Protein AF-A0A3M7HNW5-F1 (afdb_monomer_lite)

Structure (mmCIF, N/CA/C/O backbone):
data_AF-A0A3M7HNW5-F1
#
_entry.id   AF-A0A3M7HNW5-F1
#
loop_
_atom_site.group_PDB
_atom_site.id
_atom_site.type_symbol
_atom_site.label_atom_id
_atom_site.label_alt_id
_atom_site.label_comp_id
_atom_site.label_asym_id
_atom_site.label_entity_id
_atom_site.label_seq_id
_atom_site.pdbx_PDB_ins_code
_atom_site.Cartn_x
_atom_site.Cartn_y
_atom_site.Cartn_z
_atom_site.occupancy
_atom_site.B_iso_or_equiv
_atom_site.auth_seq_id
_atom_site.auth_comp_id
_atom_site.auth_asym_id
_atom_site.auth_atom_id
_atom_site.pdbx_PDB_model_num
ATOM 1 N N . MET A 1 1 ? 41.779 -4.651 -13.414 1.00 48.25 1 MET A N 1
ATOM 2 C CA . MET A 1 1 ? 40.834 -3.561 -13.748 1.00 48.25 1 MET A CA 1
ATOM 3 C C . MET A 1 1 ? 39.671 -4.174 -14.508 1.00 48.25 1 MET A C 1
ATOM 5 O O . MET A 1 1 ? 39.927 -4.806 -15.522 1.00 48.25 1 MET A O 1
ATOM 9 N N . ALA A 1 2 ? 38.437 -4.061 -14.010 1.00 62.66 2 ALA A N 1
ATOM 10 C CA . ALA A 1 2 ? 37.260 -4.497 -14.764 1.00 62.66 2 ALA A CA 1
ATOM 11 C C . ALA A 1 2 ? 37.078 -3.612 -16.020 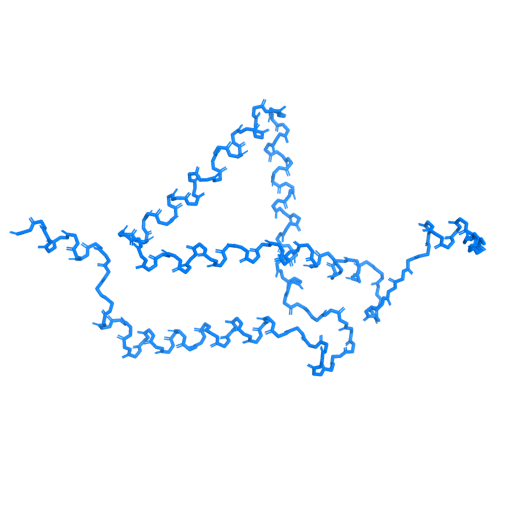1.00 62.66 2 ALA A C 1
ATOM 13 O O . ALA A 1 2 ? 37.389 -2.416 -15.951 1.00 62.66 2 ALA A O 1
ATOM 14 N N . PRO A 1 3 ? 36.630 -4.166 -17.163 1.00 76.81 3 PRO A N 1
ATOM 15 C CA . PRO A 1 3 ? 36.420 -3.399 -18.389 1.00 76.81 3 PRO A CA 1
ATOM 16 C C . PRO A 1 3 ? 35.372 -2.301 -18.165 1.00 76.81 3 PRO A C 1
ATOM 18 O O . PRO A 1 3 ? 34.343 -2.530 -17.531 1.00 76.81 3 PRO A O 1
ATOM 21 N N . ARG A 1 4 ? 35.643 -1.090 -18.667 1.00 77.19 4 ARG A N 1
ATOM 22 C CA . ARG A 1 4 ? 34.709 0.040 -18.568 1.00 77.19 4 ARG A CA 1
ATOM 23 C C . ARG A 1 4 ? 33.550 -0.210 -19.524 1.00 77.19 4 ARG A C 1
ATOM 25 O O . ARG A 1 4 ? 33.776 -0.350 -20.724 1.00 77.19 4 ARG A O 1
ATOM 32 N N . ALA A 1 5 ? 32.333 -0.273 -18.996 1.00 78.31 5 ALA A N 1
ATOM 33 C CA . ALA A 1 5 ? 31.151 -0.339 -19.837 1.00 78.31 5 ALA A CA 1
ATOM 34 C C . ALA A 1 5 ? 31.044 0.949 -20.682 1.00 78.31 5 ALA A C 1
ATOM 36 O O . ALA A 1 5 ? 31.330 2.036 -20.167 1.00 78.31 5 ALA A O 1
ATOM 37 N N . PRO A 1 6 ? 30.650 0.847 -21.961 1.00 86.94 6 PRO A N 1
ATOM 38 C CA . PRO A 1 6 ? 30.301 2.009 -22.769 1.00 86.94 6 PRO A CA 1
ATOM 39 C C . PRO A 1 6 ? 29.205 2.859 -22.095 1.00 86.94 6 PRO A C 1
ATOM 41 O O . PRO A 1 6 ? 28.326 2.337 -21.405 1.00 86.94 6 PRO A O 1
ATOM 44 N N . VAL A 1 7 ? 29.257 4.183 -22.269 1.00 82.81 7 VAL A N 1
ATOM 45 C CA . VAL A 1 7 ? 28.320 5.120 -21.616 1.00 82.81 7 VAL A CA 1
ATOM 46 C C . VAL A 1 7 ? 26.876 4.884 -22.068 1.00 82.81 7 VAL A C 1
ATOM 48 O O . VAL A 1 7 ? 25.952 5.040 -21.272 1.00 82.81 7 VAL A O 1
ATOM 51 N N . ASP A 1 8 ? 26.673 4.456 -23.314 1.00 81.25 8 ASP A N 1
ATOM 52 C CA . ASP A 1 8 ? 25.350 4.161 -23.865 1.00 81.25 8 ASP A CA 1
ATOM 53 C C . ASP A 1 8 ? 24.672 2.984 -23.149 1.00 81.25 8 ASP A C 1
ATOM 55 O O . ASP A 1 8 ? 23.499 3.076 -22.782 1.00 81.25 8 ASP A O 1
ATOM 59 N N . VAL A 1 9 ? 25.421 1.918 -22.853 1.00 81.56 9 VAL A N 1
ATOM 60 C CA . VAL A 1 9 ? 24.892 0.765 -22.116 1.00 81.56 9 VAL A CA 1
ATOM 61 C C . VAL A 1 9 ? 24.704 1.058 -20.635 1.00 81.56 9 VAL A C 1
ATOM 63 O O . VAL A 1 9 ? 23.806 0.495 -20.022 1.00 81.56 9 VAL A O 1
ATOM 66 N N . ALA A 1 10 ? 25.524 1.933 -20.055 1.00 80.31 10 ALA A N 1
ATOM 67 C CA . ALA A 1 10 ? 25.410 2.284 -18.645 1.00 80.31 10 ALA A CA 1
ATOM 68 C C . ALA A 1 10 ? 24.237 3.237 -18.358 1.00 80.31 10 ALA A C 1
ATOM 70 O O . ALA A 1 10 ? 23.601 3.111 -17.315 1.00 80.31 10 ALA A O 1
ATOM 71 N N . LEU A 1 11 ? 23.960 4.192 -19.256 1.00 80.44 11 LEU A N 1
ATOM 72 C CA . LEU A 1 11 ? 22.976 5.253 -19.006 1.00 80.44 11 LEU A CA 1
ATOM 73 C C . LEU A 1 11 ? 21.635 5.049 -19.717 1.00 80.44 11 LEU A C 1
ATOM 75 O O . LEU A 1 11 ? 20.611 5.470 -19.184 1.00 80.44 11 LEU A O 1
ATOM 79 N N . PHE A 1 12 ? 21.616 4.430 -20.901 1.00 83.88 12 PHE A N 1
ATOM 80 C CA . PHE A 1 12 ? 20.423 4.417 -21.761 1.00 83.88 12 PHE A CA 1
ATOM 81 C C . PHE A 1 12 ? 19.878 3.017 -22.068 1.00 83.88 12 PHE A C 1
ATOM 83 O O . PHE A 1 12 ? 18.792 2.889 -22.638 1.00 83.88 12 PHE A O 1
ATOM 90 N N . ARG A 1 13 ? 20.582 1.949 -21.678 1.00 80.44 13 ARG A N 1
ATOM 91 C CA . ARG A 1 13 ? 20.096 0.575 -21.856 1.00 80.44 13 ARG A CA 1
ATOM 92 C C . ARG A 1 13 ? 19.169 0.191 -20.707 1.00 80.44 13 ARG A C 1
ATOM 94 O O . ARG A 1 13 ? 19.611 -0.224 -19.642 1.00 80.44 13 ARG A O 1
ATOM 101 N N . TYR A 1 14 ? 17.869 0.261 -20.959 1.00 78.31 14 TYR A N 1
ATOM 102 C CA . TYR A 1 14 ? 16.869 -0.293 -20.052 1.00 78.31 14 TYR A CA 1
ATOM 103 C C . TYR A 1 14 ? 16.820 -1.817 -20.171 1.00 78.31 14 TYR A C 1
ATOM 105 O O . TYR A 1 14 ? 16.713 -2.361 -21.272 1.00 78.31 14 TYR A O 1
ATOM 113 N N . THR A 1 15 ? 16.878 -2.510 -19.036 1.00 79.75 15 THR A N 1
ATOM 114 C CA . THR A 1 15 ? 16.742 -3.966 -18.969 1.00 79.75 15 THR A CA 1
ATOM 115 C C . THR A 1 15 ? 15.364 -4.324 -18.423 1.00 79.75 15 THR A C 1
ATOM 117 O O . THR A 1 15 ? 14.987 -3.940 -17.320 1.00 79.75 15 THR A O 1
ATOM 120 N N . ASN A 1 16 ? 14.583 -5.062 -19.210 1.00 82.19 16 ASN A N 1
ATOM 121 C CA . ASN A 1 16 ? 13.306 -5.605 -18.765 1.00 82.19 16 ASN A CA 1
ATOM 122 C C . ASN A 1 16 ? 13.497 -7.067 -18.369 1.00 82.19 16 ASN A C 1
ATOM 124 O O . ASN A 1 16 ? 13.356 -7.977 -19.182 1.00 82.19 16 ASN A O 1
ATOM 128 N N . ILE A 1 17 ? 13.860 -7.260 -17.107 1.00 77.56 17 ILE A N 1
ATOM 129 C CA . ILE A 1 17 ? 14.135 -8.579 -16.530 1.00 77.56 17 ILE A CA 1
ATOM 130 C C . ILE A 1 17 ? 12.837 -9.390 -16.384 1.00 77.56 17 ILE A C 1
ATOM 132 O O . ILE A 1 17 ? 12.860 -10.613 -16.422 1.00 77.56 17 ILE A O 1
ATOM 136 N N . GLY A 1 18 ? 11.694 -8.707 -16.257 1.00 76.38 18 GLY A N 1
ATOM 137 C CA . GLY A 1 18 ? 10.387 -9.329 -16.058 1.00 76.38 18 GLY A CA 1
ATOM 138 C C . GLY A 1 18 ? 9.688 -9.798 -17.334 1.00 76.38 18 GLY A C 1
ATOM 139 O O . GLY A 1 18 ? 8.599 -10.349 -17.235 1.00 76.38 18 GLY A O 1
ATOM 140 N N . GLY A 1 19 ? 10.260 -9.580 -18.523 1.00 83.31 19 GLY A N 1
ATOM 141 C CA . GLY A 1 19 ? 9.676 -10.041 -19.790 1.00 83.31 19 GLY A CA 1
ATOM 142 C C . GLY A 1 19 ? 8.385 -9.323 -20.213 1.00 83.31 19 GLY A C 1
ATOM 143 O O . GLY A 1 19 ? 7.672 -9.811 -21.084 1.00 83.31 19 GLY A O 1
ATOM 144 N N . TRP A 1 20 ? 8.061 -8.179 -19.606 1.00 84.19 20 TRP A N 1
ATOM 145 C CA . TRP A 1 20 ? 6.852 -7.405 -19.918 1.00 84.19 20 TRP A CA 1
ATOM 146 C C . TRP A 1 20 ? 6.897 -6.783 -21.324 1.00 84.19 20 TRP A C 1
ATOM 148 O O . TRP A 1 20 ? 7.962 -6.418 -21.809 1.00 84.19 20 TRP A O 1
ATOM 158 N N . ASP A 1 21 ? 5.749 -6.586 -21.976 1.00 84.12 21 ASP A N 1
ATOM 159 C CA . ASP A 1 21 ? 5.726 -6.076 -23.362 1.00 84.12 21 ASP A CA 1
ATOM 160 C C . ASP A 1 21 ? 6.200 -4.615 -23.481 1.00 84.12 21 ASP A C 1
ATOM 162 O O . ASP A 1 21 ? 6.636 -4.179 -24.544 1.00 84.12 21 ASP A O 1
ATOM 166 N N . THR A 1 22 ? 6.150 -3.846 -22.387 1.00 88.69 22 THR A N 1
ATOM 167 C CA . THR A 1 22 ? 6.625 -2.457 -22.352 1.00 88.69 22 THR A CA 1
ATOM 168 C C . THR A 1 22 ? 7.584 -2.216 -21.191 1.00 88.69 22 THR A C 1
ATOM 170 O O . THR A 1 22 ? 7.345 -2.628 -20.054 1.00 88.69 22 THR A O 1
ATOM 173 N N . THR A 1 23 ? 8.658 -1.471 -21.461 1.00 84.06 23 THR A N 1
ATOM 174 C CA . THR A 1 23 ? 9.633 -1.044 -20.444 1.00 84.06 23 THR A CA 1
ATOM 175 C C . THR A 1 23 ? 8.990 -0.176 -19.358 1.00 84.06 23 THR A C 1
ATOM 177 O O . THR A 1 23 ? 9.397 -0.238 -18.204 1.00 84.06 23 THR A O 1
ATOM 180 N N . GLY A 1 24 ? 7.955 0.601 -19.702 1.00 84.62 24 GLY A N 1
ATOM 181 C CA . GLY A 1 24 ? 7.207 1.413 -18.738 1.00 84.62 24 GLY A CA 1
ATOM 182 C C . GLY A 1 24 ? 6.454 0.568 -17.708 1.00 84.62 24 GLY A C 1
ATOM 183 O O . GLY A 1 24 ? 6.529 0.852 -16.517 1.00 84.62 24 GLY A O 1
ATOM 184 N N . LEU A 1 25 ? 5.792 -0.510 -18.143 1.00 83.56 25 LEU A N 1
ATOM 185 C CA . LEU A 1 25 ? 5.123 -1.442 -17.232 1.00 83.56 25 LEU A CA 1
ATOM 186 C C . LEU A 1 25 ? 6.136 -2.165 -16.336 1.00 83.56 25 LEU A C 1
ATOM 188 O O . LEU A 1 25 ? 5.936 -2.238 -15.126 1.00 83.56 25 LEU A O 1
ATOM 192 N N . ALA A 1 26 ? 7.255 -2.619 -16.908 1.00 85.81 26 ALA A N 1
ATOM 193 C CA . ALA A 1 26 ? 8.339 -3.227 -16.139 1.00 85.81 26 ALA A CA 1
ATOM 194 C C . ALA A 1 26 ? 8.909 -2.270 -15.077 1.00 85.81 26 ALA A C 1
ATOM 196 O O . ALA A 1 26 ? 9.197 -2.693 -13.960 1.00 85.81 26 ALA A O 1
ATOM 197 N N . ALA A 1 27 ? 9.027 -0.975 -15.393 1.00 84.00 27 ALA A N 1
ATOM 198 C CA . ALA A 1 27 ? 9.470 0.039 -14.441 1.00 84.00 27 ALA A CA 1
ATOM 199 C C . ALA A 1 27 ? 8.457 0.251 -13.302 1.00 84.00 27 ALA A C 1
ATOM 201 O O . ALA A 1 27 ? 8.858 0.320 -12.143 1.00 84.00 27 ALA A O 1
ATOM 202 N N . LEU A 1 28 ? 7.153 0.303 -13.602 1.00 83.62 28 LEU A N 1
ATOM 203 C CA . LEU A 1 28 ? 6.104 0.433 -12.579 1.00 83.62 28 LEU A CA 1
ATOM 204 C C . LEU A 1 28 ? 6.057 -0.780 -11.639 1.00 83.62 28 LEU A C 1
ATOM 206 O O . LEU A 1 28 ? 5.926 -0.608 -10.431 1.00 83.62 28 LEU A O 1
ATOM 210 N N . ILE A 1 29 ? 6.230 -1.990 -12.175 1.00 84.56 29 ILE A N 1
ATOM 211 C CA . ILE A 1 29 ? 6.297 -3.224 -11.377 1.00 84.56 29 ILE A CA 1
ATOM 212 C C . ILE A 1 29 ? 7.600 -3.275 -10.567 1.00 84.56 29 ILE A C 1
ATOM 214 O O . ILE A 1 29 ? 7.586 -3.648 -9.398 1.00 84.56 29 ILE A O 1
ATOM 218 N N . GLY A 1 30 ? 8.726 -2.818 -11.124 1.00 80.62 30 GLY A N 1
ATOM 219 C CA . GLY A 1 30 ? 9.992 -2.709 -10.389 1.00 80.62 30 GLY A CA 1
ATOM 220 C C . GLY A 1 30 ? 9.915 -1.769 -9.176 1.00 80.62 30 GLY A C 1
ATOM 221 O O . GLY A 1 30 ? 10.547 -2.027 -8.147 1.00 80.62 30 GLY A O 1
ATOM 222 N N . MET A 1 31 ? 9.074 -0.731 -9.256 1.00 80.19 31 MET A N 1
ATOM 223 C CA . MET A 1 31 ? 8.786 0.203 -8.157 1.00 80.19 31 MET A CA 1
ATOM 224 C C . MET A 1 31 ? 7.936 -0.409 -7.029 1.00 80.19 31 MET A C 1
ATOM 226 O O . MET A 1 31 ? 7.749 0.238 -6.001 1.00 80.19 31 MET A O 1
ATOM 230 N N . VAL A 1 32 ? 7.477 -1.659 -7.153 1.00 76.94 32 VAL A N 1
ATOM 231 C CA . VAL A 1 32 ? 6.853 -2.404 -6.045 1.00 76.94 32 VAL A CA 1
ATOM 232 C C . VAL A 1 32 ? 7.876 -2.758 -4.959 1.00 76.94 32 VAL A C 1
ATOM 234 O O . VAL A 1 32 ? 7.533 -2.807 -3.783 1.00 76.94 32 VAL A O 1
ATOM 237 N N . THR A 1 33 ? 9.156 -2.928 -5.302 1.00 75.06 33 THR A N 1
ATOM 238 C CA . THR A 1 33 ? 10.218 -3.278 -4.337 1.00 75.06 33 THR A CA 1
ATOM 239 C C . THR A 1 33 ? 10.292 -2.331 -3.125 1.00 75.06 33 THR A C 1
ATOM 241 O O . THR A 1 33 ? 10.278 -2.825 -1.996 1.00 75.06 33 THR A O 1
ATOM 244 N N . PRO A 1 34 ? 10.322 -0.989 -3.288 1.00 71.25 34 PRO A N 1
ATOM 245 C CA . PRO A 1 34 ? 10.291 -0.070 -2.149 1.00 71.25 34 PRO A CA 1
ATOM 246 C C . PRO A 1 34 ? 8.966 -0.074 -1.370 1.00 71.25 34 PRO A C 1
ATOM 248 O O . PRO A 1 34 ? 8.961 0.362 -0.221 1.00 71.25 34 PRO A O 1
ATOM 251 N N . LEU A 1 35 ? 7.858 -0.594 -1.915 1.00 73.62 35 LEU A N 1
ATOM 252 C CA . LEU A 1 35 ? 6.612 -0.740 -1.148 1.00 73.62 35 LEU A CA 1
ATOM 253 C C . LEU A 1 35 ? 6.718 -1.806 -0.059 1.00 73.62 35 LEU A C 1
ATOM 255 O O . LEU A 1 35 ? 6.011 -1.700 0.936 1.00 73.62 35 LEU A O 1
ATOM 259 N N . ASN A 1 36 ? 7.624 -2.783 -0.178 1.00 65.81 36 ASN A N 1
ATOM 260 C CA . ASN A 1 36 ? 7.846 -3.759 0.896 1.00 65.81 36 ASN A CA 1
ATOM 261 C C . ASN A 1 36 ? 8.319 -3.094 2.202 1.00 65.81 36 ASN A C 1
ATOM 263 O O . ASN A 1 36 ? 8.158 -3.663 3.276 1.00 65.81 36 ASN A O 1
ATOM 267 N N . VAL A 1 37 ? 8.835 -1.861 2.150 1.00 68.88 37 VAL A N 1
ATOM 268 C CA . VAL A 1 37 ? 9.164 -1.081 3.356 1.00 68.88 37 VAL A CA 1
ATOM 269 C C . VAL A 1 37 ? 7.901 -0.676 4.135 1.00 68.88 37 VAL A C 1
ATOM 271 O O . VAL A 1 37 ? 7.957 -0.477 5.347 1.00 68.88 37 VAL A O 1
ATOM 274 N N . LEU A 1 38 ? 6.737 -0.614 3.480 1.00 67.06 38 LEU A N 1
ATOM 275 C CA . LEU A 1 38 ? 5.453 -0.288 4.112 1.00 67.06 38 LEU A CA 1
ATOM 276 C C . LEU A 1 38 ? 4.832 -1.468 4.880 1.00 67.06 38 LEU A C 1
ATOM 278 O O . LEU A 1 38 ? 3.840 -1.263 5.577 1.00 67.06 38 LEU A O 1
ATOM 282 N N . ILE A 1 39 ? 5.432 -2.668 4.833 1.00 68.12 39 ILE A N 1
ATOM 283 C CA . ILE A 1 39 ? 5.002 -3.832 5.635 1.00 68.12 39 ILE A CA 1
ATOM 284 C C . ILE A 1 39 ? 5.005 -3.509 7.139 1.00 68.12 39 ILE A C 1
ATOM 286 O O . ILE A 1 39 ? 4.204 -4.060 7.887 1.00 68.12 39 ILE A O 1
ATOM 290 N N . GLY A 1 40 ? 5.820 -2.548 7.591 1.00 69.00 40 GLY A N 1
ATOM 291 C CA . GLY A 1 40 ? 5.836 -2.107 8.991 1.00 69.00 40 GLY A CA 1
ATOM 292 C C . GLY A 1 40 ? 4.489 -1.597 9.535 1.00 69.00 40 GLY A C 1
ATOM 293 O O . GLY A 1 40 ? 4.310 -1.565 10.752 1.00 69.00 40 GLY A O 1
ATOM 294 N N . TYR A 1 41 ? 3.529 -1.237 8.671 1.00 73.06 41 TYR A N 1
ATOM 295 C CA . TYR A 1 41 ? 2.169 -0.874 9.090 1.00 73.06 41 TYR A CA 1
ATOM 296 C C . TYR A 1 41 ? 1.387 -2.059 9.686 1.00 73.06 41 TYR A C 1
ATOM 298 O O . TYR A 1 41 ? 0.580 -1.875 10.596 1.00 73.06 41 TYR A O 1
ATOM 306 N N . ASP A 1 42 ? 1.651 -3.284 9.230 1.00 74.88 42 ASP A N 1
ATOM 307 C CA . ASP A 1 42 ? 0.946 -4.484 9.697 1.00 74.88 42 ASP A CA 1
ATOM 308 C C . ASP A 1 42 ? 1.189 -4.743 11.196 1.00 74.88 42 ASP A C 1
ATOM 310 O O . ASP A 1 42 ? 0.277 -5.008 11.978 1.00 74.88 42 ASP A O 1
ATOM 314 N N . CYS A 1 43 ? 2.413 -4.495 11.661 1.00 74.44 43 CYS A N 1
ATOM 315 C CA . CYS A 1 43 ? 2.752 -4.592 13.080 1.00 74.44 43 CYS A CA 1
ATOM 316 C C . CYS A 1 43 ? 1.894 -3.664 13.959 1.00 74.44 43 CYS A C 1
ATOM 318 O O . CYS A 1 43 ? 1.605 -3.992 15.108 1.00 74.44 43 CYS A O 1
ATOM 320 N N . THR A 1 44 ? 1.464 -2.511 13.430 1.00 75.25 44 THR A N 1
ATOM 321 C CA . THR A 1 44 ? 0.669 -1.550 14.210 1.00 75.25 44 THR A CA 1
ATOM 322 C C . THR A 1 44 ? -0.757 -2.047 14.427 1.00 75.25 44 THR A C 1
ATOM 324 O O . THR A 1 44 ? -1.325 -1.807 15.491 1.00 75.25 44 THR A O 1
ATOM 327 N N . VAL A 1 45 ? -1.330 -2.765 13.454 1.00 77.56 45 VAL A N 1
ATOM 328 C CA . VAL A 1 45 ? -2.657 -3.376 13.611 1.00 77.56 45 VAL A CA 1
ATOM 329 C C . VAL A 1 45 ? -2.604 -4.627 14.486 1.00 77.56 45 VAL A C 1
ATOM 331 O O . VAL A 1 45 ? -3.535 -4.850 15.251 1.00 77.56 45 VAL A O 1
ATOM 334 N N . HIS A 1 46 ? -1.507 -5.385 14.481 1.00 78.94 46 HIS A N 1
ATOM 335 C CA . HIS A 1 46 ? -1.339 -6.516 15.402 1.00 78.94 46 HIS A CA 1
ATOM 336 C C . HIS A 1 46 ? -1.242 -6.085 16.869 1.00 78.94 46 HIS A C 1
ATOM 338 O O . HIS A 1 46 ? -1.887 -6.676 17.729 1.00 78.94 46 HIS A O 1
ATOM 344 N N . MET A 1 47 ? -0.530 -4.993 17.159 1.00 78.44 47 MET A N 1
ATOM 345 C CA . MET A 1 47 ? -0.488 -4.427 18.515 1.00 78.44 47 MET A CA 1
ATOM 346 C C . MET A 1 47 ? -1.835 -3.844 18.973 1.00 78.44 47 MET A C 1
ATOM 348 O O . MET A 1 47 ? -1.964 -3.436 20.125 1.00 78.44 47 MET A O 1
ATOM 352 N N . SER A 1 48 ? -2.854 -3.795 18.106 1.00 80.69 48 SER A N 1
ATOM 353 C CA . SER A 1 48 ? -4.174 -3.285 18.481 1.00 80.69 48 SER A CA 1
ATOM 354 C C . SER A 1 48 ? -4.900 -4.168 19.494 1.00 80.69 48 SER A C 1
ATOM 356 O O . SER A 1 48 ? -5.729 -3.654 20.240 1.00 80.69 48 SER A O 1
ATOM 358 N N . GLU A 1 49 ? -4.554 -5.454 19.580 1.00 72.12 49 GLU A N 1
ATOM 359 C CA . GLU A 1 49 ? -5.159 -6.398 20.528 1.00 72.12 49 GLU A CA 1
ATOM 360 C C . GLU A 1 49 ? -4.767 -6.111 21.987 1.00 72.12 49 GLU A C 1
ATOM 362 O O . GLU A 1 49 ? -5.500 -6.470 22.906 1.00 72.12 49 GLU A O 1
ATOM 367 N N . GLU A 1 50 ? -3.656 -5.404 22.205 1.00 75.44 50 GLU A N 1
ATOM 368 C CA . GLU A 1 50 ? -3.175 -5.005 23.533 1.00 75.44 50 GLU A CA 1
ATOM 369 C C . GLU A 1 50 ? -3.639 -3.591 23.935 1.00 75.44 50 GLU A C 1
ATOM 371 O O . GLU A 1 50 ? -3.429 -3.156 25.069 1.00 75.44 50 GLU A O 1
ATOM 376 N N . LEU A 1 51 ? -4.280 -2.851 23.020 1.00 73.81 51 LEU A N 1
ATOM 377 C CA . LEU A 1 51 ? -4.754 -1.492 23.274 1.00 73.81 51 LEU A CA 1
ATOM 378 C C . LEU A 1 51 ? -6.168 -1.493 23.865 1.00 73.81 51 LEU A C 1
ATOM 380 O O . LEU A 1 51 ? -7.126 -1.971 23.253 1.00 73.81 51 LEU A O 1
ATOM 384 N N . CYS A 1 52 ? -6.335 -0.820 25.006 1.00 69.75 52 CYS A N 1
ATOM 385 C CA . CYS A 1 52 ? -7.660 -0.428 25.480 1.00 69.75 52 CYS A CA 1
ATOM 386 C C . CYS A 1 52 ? -8.334 0.494 24.443 1.00 69.75 52 CYS A C 1
ATOM 388 O O . CYS A 1 52 ? -7.762 1.487 23.983 1.00 69.75 52 CYS A O 1
ATOM 390 N N . ASP A 1 53 ? -9.563 0.151 24.069 1.00 71.50 53 ASP A N 1
ATOM 391 C CA . ASP A 1 53 ? -10.370 0.808 23.041 1.00 71.50 53 ASP A CA 1
ATOM 392 C C . ASP A 1 53 ? -9.691 0.908 21.668 1.00 71.50 53 ASP A C 1
ATOM 394 O O . ASP A 1 53 ? -9.700 1.964 21.033 1.00 71.50 53 ASP A O 1
ATOM 398 N N . ALA A 1 54 ? -9.144 -0.207 21.168 1.00 75.31 54 ALA A N 1
ATOM 399 C CA . ALA A 1 54 ? -8.462 -0.306 19.873 1.00 75.31 54 ALA A CA 1
ATOM 400 C C . ALA A 1 54 ? -9.186 0.412 18.715 1.00 75.31 54 ALA A C 1
ATOM 402 O O . ALA A 1 54 ? -8.554 1.124 17.941 1.00 75.31 54 ALA A O 1
ATOM 403 N N . SER A 1 55 ? -10.519 0.320 18.635 1.00 75.81 55 SER A N 1
ATOM 404 C CA . SER A 1 55 ? -11.322 0.970 17.579 1.00 75.81 55 SER A CA 1
ATOM 405 C C . SER A 1 55 ? -11.247 2.507 17.553 1.00 75.81 55 SER A C 1
ATOM 407 O O . SER A 1 55 ? -11.550 3.114 16.527 1.00 75.81 55 SER A O 1
ATOM 409 N N . ILE A 1 56 ? -10.828 3.149 18.648 1.00 78.12 56 ILE A N 1
ATOM 410 C CA . ILE A 1 56 ? -10.729 4.613 18.781 1.00 78.12 56 ILE A CA 1
ATOM 411 C C . ILE A 1 56 ? -9.278 5.035 19.027 1.00 78.12 56 ILE A C 1
ATOM 413 O O . ILE A 1 56 ? -8.804 6.018 18.448 1.00 78.12 56 ILE A O 1
ATOM 417 N N . THR A 1 57 ? -8.564 4.294 19.871 1.00 79.25 57 THR A N 1
ATOM 418 C CA . THR A 1 57 ? -7.181 4.578 20.258 1.00 79.25 57 THR A CA 1
ATOM 419 C C . THR A 1 57 ? -6.217 4.328 19.101 1.00 79.25 57 THR A C 1
ATOM 421 O O . THR A 1 57 ? -5.342 5.161 18.867 1.00 79.25 57 THR A O 1
ATOM 424 N N . LEU A 1 58 ? -6.412 3.262 18.314 1.00 83.25 58 LEU A N 1
ATOM 425 C CA . LEU A 1 58 ? -5.534 2.935 17.185 1.00 83.25 58 LEU A CA 1
ATOM 426 C C . LEU A 1 58 ? -5.610 3.984 16.056 1.00 83.25 58 LEU A C 1
ATOM 428 O O . LEU A 1 58 ? -4.559 4.517 15.689 1.00 83.25 58 LEU A O 1
ATOM 432 N N . PRO A 1 59 ? -6.796 4.382 15.538 1.00 81.81 59 PRO A N 1
ATOM 433 C CA . PRO A 1 59 ? -6.867 5.430 14.520 1.00 81.81 59 PRO A CA 1
ATOM 434 C C . PRO A 1 59 ? -6.322 6.762 15.031 1.00 81.81 59 PRO A C 1
ATOM 436 O O . PRO A 1 59 ? -5.634 7.471 14.301 1.00 81.81 59 PRO A O 1
ATOM 439 N N . ARG A 1 60 ? -6.579 7.102 16.301 1.00 82.69 60 ARG A N 1
ATOM 440 C CA . ARG A 1 60 ? -6.025 8.317 16.909 1.00 82.69 60 ARG A CA 1
ATOM 441 C C . ARG A 1 60 ? -4.506 8.267 16.987 1.00 82.69 60 ARG A C 1
ATOM 443 O O . ARG A 1 60 ? -3.887 9.261 16.636 1.00 82.69 60 ARG A O 1
ATOM 450 N N . ALA A 1 61 ? -3.911 7.151 17.400 1.00 83.00 61 ALA A N 1
ATOM 451 C CA . ALA A 1 61 ? -2.459 6.998 17.474 1.00 83.00 61 ALA A CA 1
ATOM 452 C C . ALA A 1 61 ? -1.798 7.136 16.092 1.00 83.00 61 ALA A C 1
ATOM 454 O O . ALA A 1 61 ? -0.808 7.855 15.958 1.00 83.00 61 ALA A O 1
ATOM 455 N N . ILE A 1 62 ? -2.392 6.537 15.053 1.00 85.56 62 ILE A N 1
ATOM 456 C CA . ILE A 1 62 ? -1.939 6.697 13.661 1.00 85.56 62 ILE A CA 1
ATOM 457 C C . ILE A 1 62 ? -2.059 8.164 13.222 1.00 85.56 62 ILE A C 1
ATOM 459 O O . ILE A 1 62 ? -1.123 8.735 12.671 1.00 85.56 62 ILE A O 1
ATOM 463 N N . MET A 1 63 ? -3.182 8.827 13.502 1.00 84.25 63 MET A N 1
ATOM 464 C CA . MET A 1 63 ? -3.353 10.239 13.140 1.00 84.25 63 MET A CA 1
ATOM 465 C C . MET A 1 63 ? -2.405 11.162 13.920 1.00 84.25 63 MET A C 1
ATOM 467 O O . MET A 1 63 ? -1.898 12.130 13.354 1.00 84.25 63 MET A O 1
ATOM 471 N N . TRP A 1 64 ? -2.111 10.852 15.185 1.00 83.50 64 TRP A N 1
ATOM 472 C CA . TRP A 1 64 ? -1.137 11.574 16.007 1.00 83.50 64 TRP A CA 1
ATOM 473 C C . TRP A 1 64 ? 0.311 11.352 15.569 1.00 83.50 64 TRP A C 1
ATOM 475 O O . TRP A 1 64 ? 1.132 12.226 15.829 1.00 83.50 64 TRP A O 1
ATOM 485 N N . SER A 1 65 ? 0.642 10.250 14.890 1.00 79.62 65 SER A N 1
ATOM 486 C CA . SER A 1 65 ? 1.972 10.061 14.294 1.00 79.62 65 SER A CA 1
ATOM 487 C C . SER A 1 65 ? 2.093 10.754 12.931 1.00 79.62 65 SER A C 1
ATOM 489 O O . SER A 1 65 ? 3.117 11.370 12.629 1.00 79.62 65 SER A O 1
ATOM 491 N N . VAL A 1 66 ? 1.026 10.738 12.128 1.00 81.44 66 VAL A N 1
ATOM 492 C CA . VAL A 1 66 ? 0.998 11.365 10.798 1.00 81.44 66 VAL A CA 1
ATOM 493 C C . VAL A 1 66 ? 0.916 12.892 10.883 1.00 81.44 66 VAL A C 1
ATOM 495 O O . VAL A 1 66 ? 1.569 13.585 10.099 1.00 81.44 66 VAL A O 1
ATOM 498 N N . ALA A 1 67 ? 0.145 13.444 11.823 1.00 81.56 67 ALA A N 1
ATOM 499 C CA . ALA A 1 67 ? -0.106 14.884 11.901 1.00 81.56 67 ALA A CA 1
ATOM 500 C C . ALA A 1 67 ? 1.158 15.734 12.153 1.00 81.56 67 ALA A C 1
ATOM 502 O O . ALA A 1 67 ? 1.335 16.718 11.434 1.00 81.56 67 ALA A O 1
ATOM 503 N N . PRO A 1 68 ? 2.079 15.386 13.075 1.00 80.31 68 PRO A N 1
ATOM 504 C CA . PRO A 1 68 ? 3.335 16.111 13.252 1.00 80.31 68 PRO A CA 1
ATOM 505 C C . PRO A 1 68 ? 4.227 16.031 12.014 1.00 80.31 68 PRO A C 1
ATOM 507 O O . PRO A 1 68 ? 4.788 17.044 11.611 1.00 80.31 68 PRO A O 1
ATOM 510 N N . ASN A 1 69 ? 4.309 14.864 11.364 1.00 77.94 69 ASN A N 1
ATOM 511 C CA . ASN A 1 69 ? 5.090 14.689 10.139 1.00 77.94 69 ASN A CA 1
ATOM 512 C C . ASN A 1 69 ? 4.538 15.551 8.986 1.00 77.94 69 ASN A C 1
ATOM 514 O O . ASN A 1 69 ? 5.286 16.251 8.303 1.00 77.94 69 ASN A O 1
ATOM 518 N N . ALA A 1 70 ? 3.214 15.578 8.819 1.00 75.19 70 ALA A N 1
ATOM 519 C CA . ALA A 1 70 ? 2.550 16.442 7.847 1.00 75.19 70 ALA A CA 1
ATOM 520 C C . ALA A 1 70 ? 2.720 17.935 8.188 1.00 75.19 70 ALA A C 1
ATOM 522 O O . ALA A 1 70 ? 2.969 18.749 7.298 1.00 75.19 70 ALA A O 1
ATOM 523 N N . CYS A 1 71 ? 2.635 18.298 9.470 1.00 73.12 71 CYS A N 1
ATOM 524 C CA . CYS A 1 71 ? 2.803 19.671 9.942 1.00 73.12 71 CYS A CA 1
ATOM 525 C C . CYS A 1 71 ? 4.239 20.169 9.727 1.00 73.12 71 CYS A C 1
ATOM 527 O O . CYS A 1 71 ? 4.433 21.254 9.185 1.00 73.12 71 CYS A O 1
ATOM 529 N N . LEU A 1 72 ? 5.251 19.353 10.036 1.00 74.00 72 LEU A N 1
ATOM 530 C CA . LEU A 1 72 ? 6.658 19.655 9.750 1.00 74.00 72 LEU A CA 1
ATOM 531 C C . LEU A 1 72 ? 6.913 19.828 8.245 1.00 74.00 72 LEU A C 1
ATOM 533 O O . LEU A 1 72 ? 7.624 20.753 7.851 1.00 74.00 72 LEU A O 1
ATOM 537 N N . GLY A 1 73 ? 6.278 19.015 7.395 1.00 70.50 73 GLY A N 1
ATOM 538 C CA . GLY A 1 73 ? 6.331 19.185 5.938 1.00 70.50 73 GLY A CA 1
ATOM 539 C C . GLY A 1 73 ? 5.720 20.509 5.456 1.00 70.50 73 GLY A C 1
ATOM 540 O O . GLY A 1 73 ? 6.257 21.155 4.554 1.00 70.50 73 GLY A O 1
ATOM 541 N N . ILE A 1 74 ? 4.633 20.959 6.089 1.00 66.88 74 ILE A N 1
ATOM 542 C CA . ILE A 1 74 ? 4.008 22.264 5.816 1.00 66.88 74 ILE A CA 1
ATOM 543 C C . ILE A 1 74 ? 4.871 23.415 6.352 1.00 66.88 74 ILE A C 1
ATOM 545 O O . ILE A 1 74 ? 4.967 24.449 5.699 1.00 66.88 74 ILE A O 1
ATOM 549 N N . LEU A 1 75 ? 5.529 23.261 7.502 1.00 66.50 75 LEU A N 1
ATOM 550 C CA . LEU A 1 75 ? 6.398 24.296 8.075 1.00 66.50 75 LEU A CA 1
ATOM 551 C C . LEU A 1 75 ? 7.714 24.448 7.300 1.00 66.50 75 LEU A C 1
ATOM 553 O O . LEU A 1 75 ? 8.207 25.562 7.151 1.00 66.50 75 LEU A O 1
ATOM 557 N N . SER A 1 76 ? 8.259 23.352 6.767 1.00 68.25 76 SER A N 1
ATOM 558 C CA . SER A 1 76 ? 9.518 23.367 6.016 1.00 68.25 76 SER A CA 1
ATOM 559 C C . SER A 1 76 ? 9.352 23.846 4.564 1.00 68.25 76 SER A C 1
ATOM 561 O O . SER A 1 76 ? 10.235 24.536 4.058 1.00 68.25 76 SER A O 1
ATOM 563 N N . LEU A 1 77 ? 8.232 23.528 3.893 1.00 68.94 77 LEU A N 1
ATOM 564 C CA . LEU A 1 77 ? 7.991 23.865 2.474 1.00 68.94 77 LEU A CA 1
ATOM 565 C C . LEU A 1 77 ? 6.778 24.795 2.231 1.00 68.94 77 LEU A C 1
ATOM 567 O O . LEU A 1 77 ? 6.436 25.109 1.084 1.00 68.94 77 LEU A O 1
ATOM 571 N N . GLY A 1 78 ? 6.090 25.254 3.277 1.00 77.06 78 GLY A N 1
ATOM 572 C CA . GLY A 1 78 ? 4.908 26.113 3.166 1.00 77.06 78 GLY A CA 1
ATOM 573 C C . GLY A 1 78 ? 3.768 25.460 2.371 1.00 77.06 78 GLY A C 1
ATOM 574 O O . GLY A 1 78 ? 3.488 24.266 2.476 1.00 77.06 78 GLY A O 1
ATOM 575 N N . LYS A 1 79 ? 3.119 26.243 1.497 1.00 73.56 79 LYS A N 1
ATOM 576 C CA . LYS A 1 79 ? 2.034 25.771 0.608 1.00 73.56 79 LYS A CA 1
ATOM 577 C C . LYS A 1 79 ? 2.472 24.674 -0.378 1.00 73.56 79 LYS A C 1
ATOM 579 O O . LYS A 1 79 ? 1.614 23.969 -0.911 1.00 73.56 79 LYS A O 1
ATOM 584 N N . TRP A 1 80 ? 3.774 24.521 -0.631 1.00 79.94 80 TRP A N 1
ATOM 585 C CA . TRP A 1 80 ? 4.303 23.477 -1.512 1.00 79.94 80 TRP A CA 1
ATOM 586 C C . TRP A 1 80 ? 4.369 22.110 -0.830 1.00 79.94 80 TRP A C 1
ATOM 588 O O . TRP A 1 80 ? 4.221 21.102 -1.517 1.00 79.94 80 TRP A O 1
ATOM 598 N N . GLY A 1 81 ? 4.476 22.062 0.503 1.00 80.56 81 GLY A N 1
ATOM 599 C CA . GLY A 1 81 ? 4.488 20.806 1.260 1.00 80.56 81 GLY A CA 1
ATOM 600 C C . GLY A 1 81 ? 3.208 19.990 1.060 1.00 80.56 81 GLY A C 1
ATOM 601 O O . GLY A 1 81 ? 3.270 18.801 0.755 1.00 80.56 81 GLY A O 1
ATOM 602 N N . LEU A 1 82 ? 2.041 20.643 1.116 1.00 80.31 82 LEU A N 1
ATOM 603 C CA . LEU A 1 82 ? 0.756 19.976 0.878 1.00 80.31 82 LEU A CA 1
ATOM 604 C C . LEU A 1 82 ? 0.654 19.413 -0.548 1.00 80.31 82 LEU A C 1
ATOM 606 O O . LEU A 1 82 ? 0.187 18.294 -0.735 1.00 80.31 82 LEU A O 1
ATOM 610 N N . ARG A 1 83 ? 1.120 20.164 -1.555 1.00 82.75 83 ARG A N 1
ATOM 611 C CA . ARG A 1 83 ? 1.096 19.722 -2.960 1.00 82.75 83 ARG A CA 1
ATOM 612 C C . ARG A 1 83 ? 1.977 18.499 -3.174 1.00 82.75 83 ARG A C 1
ATOM 614 O O . ARG A 1 83 ? 1.545 17.551 -3.814 1.00 82.75 83 ARG A O 1
ATOM 621 N N . ILE A 1 84 ? 3.183 18.512 -2.612 1.00 84.19 84 ILE A N 1
ATOM 622 C CA . ILE A 1 84 ? 4.125 17.393 -2.705 1.00 84.19 84 ILE A CA 1
ATOM 623 C C . ILE A 1 84 ? 3.543 16.150 -2.030 1.00 84.19 84 ILE A C 1
ATOM 625 O O . ILE A 1 84 ? 3.598 15.073 -2.614 1.00 84.19 84 ILE A O 1
ATOM 629 N N . ASN A 1 85 ? 2.923 16.299 -0.856 1.00 83.00 85 ASN A N 1
ATOM 630 C CA . ASN A 1 85 ? 2.311 15.172 -0.154 1.00 83.00 85 ASN A CA 1
ATOM 631 C C . ASN A 1 85 ? 1.108 14.589 -0.916 1.00 83.00 85 ASN A C 1
ATOM 633 O O . ASN A 1 85 ? 0.968 13.374 -1.006 1.00 83.00 85 ASN A O 1
ATOM 637 N N . ILE A 1 86 ? 0.269 15.439 -1.524 1.00 84.44 86 ILE A N 1
ATOM 638 C CA . ILE A 1 86 ? -0.838 14.983 -2.380 1.00 84.44 86 ILE A CA 1
ATOM 639 C C . ILE A 1 86 ? -0.296 14.243 -3.607 1.00 84.44 86 ILE A C 1
ATOM 641 O O . ILE A 1 86 ? -0.766 13.150 -3.908 1.00 84.44 86 ILE A O 1
ATOM 645 N N . THR A 1 87 ? 0.716 14.786 -4.289 1.00 86.62 87 THR A N 1
ATOM 646 C CA . THR A 1 87 ? 1.341 14.111 -5.437 1.00 86.62 87 THR A CA 1
ATOM 647 C C . THR A 1 87 ? 1.962 12.777 -5.029 1.00 86.62 87 THR A C 1
ATOM 649 O O . THR A 1 87 ? 1.790 11.791 -5.740 1.00 86.62 87 THR A O 1
ATOM 652 N N . ALA A 1 88 ? 2.631 12.717 -3.874 1.00 82.69 88 ALA A N 1
ATOM 653 C CA . ALA A 1 88 ? 3.176 11.475 -3.336 1.00 82.69 88 ALA A CA 1
ATOM 654 C C . ALA A 1 88 ? 2.063 10.453 -3.060 1.00 82.69 88 ALA A C 1
ATOM 656 O O . ALA A 1 88 ? 2.169 9.308 -3.489 1.00 82.69 88 ALA A O 1
ATOM 657 N N . PHE A 1 89 ? 0.958 10.868 -2.436 1.00 83.06 89 PHE A N 1
ATOM 658 C CA . PHE A 1 89 ? -0.199 10.003 -2.199 1.00 83.06 89 PHE A CA 1
ATOM 659 C C . PHE A 1 89 ? -0.815 9.484 -3.509 1.00 83.06 89 PHE A C 1
ATOM 661 O O . PHE A 1 89 ? -1.029 8.283 -3.664 1.00 83.06 89 PHE A O 1
ATOM 668 N N . CYS A 1 90 ? -1.025 10.364 -4.491 1.00 87.06 90 CYS A N 1
ATOM 669 C CA . CYS A 1 90 ? -1.507 9.990 -5.820 1.00 87.06 90 CYS A CA 1
ATOM 670 C C . CYS A 1 90 ? -0.550 9.044 -6.559 1.00 87.06 90 CYS A C 1
ATOM 672 O O . CYS A 1 90 ? -1.015 8.198 -7.315 1.00 87.06 90 CYS A O 1
ATOM 674 N N . PHE A 1 91 ? 0.763 9.164 -6.347 1.00 84.31 91 PHE A N 1
ATOM 675 C CA . PHE A 1 91 ? 1.767 8.276 -6.936 1.00 84.31 91 PHE A CA 1
ATOM 676 C C . PHE A 1 91 ? 1.807 6.898 -6.257 1.00 84.31 91 PHE A C 1
ATOM 678 O O . PHE A 1 91 ? 1.995 5.883 -6.925 1.00 84.31 91 PHE A O 1
ATOM 685 N N . VAL A 1 92 ? 1.582 6.843 -4.942 1.00 81.44 92 VAL A N 1
ATOM 686 C CA . VAL A 1 92 ? 1.541 5.591 -4.168 1.00 81.44 92 VAL A CA 1
ATOM 687 C C . VAL A 1 92 ? 0.260 4.791 -4.440 1.00 81.44 92 VAL A C 1
ATOM 689 O O . VAL A 1 92 ? 0.293 3.564 -4.409 1.00 81.44 92 VAL A O 1
ATOM 692 N N . LEU A 1 93 ? -0.863 5.440 -4.760 1.00 83.62 93 LEU A N 1
ATOM 693 C CA . LEU A 1 93 ? -2.141 4.749 -4.987 1.00 83.62 93 LEU A CA 1
ATOM 694 C C . LEU A 1 93 ? -2.091 3.662 -6.087 1.00 83.62 93 LEU A C 1
ATOM 696 O O . LEU A 1 93 ? -2.469 2.525 -5.799 1.00 83.62 93 LEU A O 1
ATOM 700 N N . PRO A 1 94 ? -1.605 3.932 -7.317 1.00 82.81 94 PRO A N 1
ATOM 701 C CA . PRO A 1 94 ? -1.442 2.894 -8.335 1.00 82.81 94 PRO A CA 1
ATOM 702 C C . PRO A 1 94 ? -0.471 1.794 -7.903 1.00 82.81 94 PRO A C 1
ATOM 704 O O . PRO A 1 94 ? -0.685 0.625 -8.215 1.00 82.81 94 PRO A O 1
ATOM 707 N N . LEU A 1 95 ? 0.579 2.155 -7.160 1.00 81.50 95 LEU A N 1
ATOM 708 C CA . LEU A 1 95 ? 1.587 1.214 -6.682 1.00 81.50 95 LEU A CA 1
ATOM 709 C C . LEU A 1 95 ? 0.990 0.151 -5.745 1.00 81.50 95 LEU A C 1
ATOM 711 O O . LEU A 1 95 ? 1.384 -1.007 -5.840 1.00 81.50 95 LEU A O 1
ATOM 715 N N . VAL A 1 96 ? -0.013 0.491 -4.925 1.00 79.38 96 VAL A N 1
ATOM 716 C CA . VAL A 1 96 ? -0.734 -0.493 -4.088 1.00 79.38 96 VAL A CA 1
ATOM 717 C C . VAL A 1 96 ? -1.441 -1.552 -4.938 1.00 79.38 96 VAL A C 1
ATOM 719 O O . VAL A 1 96 ? -1.448 -2.724 -4.578 1.00 79.38 96 VAL A O 1
ATOM 722 N N . VAL A 1 97 ? -2.001 -1.175 -6.089 1.00 82.81 97 VAL A N 1
ATOM 723 C CA . VAL A 1 97 ? -2.635 -2.139 -7.006 1.00 82.81 97 VAL A CA 1
ATOM 724 C C . VAL A 1 97 ? -1.580 -3.052 -7.635 1.00 82.81 97 VAL A C 1
ATOM 726 O O . VAL A 1 97 ? -1.752 -4.271 -7.665 1.00 82.81 97 VAL A O 1
ATOM 729 N N . PHE A 1 98 ? -0.458 -2.480 -8.082 1.00 82.00 98 PHE A N 1
ATOM 730 C CA . PHE A 1 98 ? 0.659 -3.249 -8.640 1.00 82.00 98 PHE A CA 1
ATOM 731 C C . PHE A 1 98 ? 1.394 -4.099 -7.595 1.00 82.00 98 PHE A C 1
ATOM 733 O O . PHE A 1 98 ? 2.053 -5.065 -7.969 1.00 82.00 98 PHE A O 1
ATOM 740 N N . ALA A 1 99 ? 1.230 -3.829 -6.297 1.00 81.69 99 ALA A N 1
ATOM 741 C CA . ALA A 1 99 ? 1.794 -4.659 -5.233 1.00 81.69 99 ALA A CA 1
ATOM 742 C C . ALA A 1 99 ? 1.240 -6.093 -5.228 1.00 81.69 99 ALA A C 1
ATOM 744 O O . ALA A 1 99 ? 1.899 -7.003 -4.729 1.00 81.69 99 ALA A O 1
ATOM 745 N N . PHE A 1 100 ? 0.061 -6.310 -5.817 1.00 83.44 100 PHE A N 1
ATOM 746 C CA . PHE A 1 100 ? -0.540 -7.634 -5.990 1.00 83.44 100 PHE A CA 1
ATOM 747 C C . PHE A 1 100 ? -0.269 -8.252 -7.372 1.00 83.44 100 PHE A C 1
ATOM 749 O O . PHE A 1 100 ? -0.650 -9.398 -7.609 1.00 83.44 100 PHE A O 1
ATOM 756 N N . PHE A 1 101 ? 0.379 -7.521 -8.288 1.00 85.00 101 PHE A N 1
ATOM 757 C CA . PHE A 1 101 ? 0.742 -8.030 -9.612 1.00 85.00 101 PHE A CA 1
ATOM 758 C C . PHE A 1 101 ? 1.972 -8.951 -9.541 1.00 85.00 101 PHE A C 1
ATOM 760 O O . PHE A 1 101 ? 2.801 -8.813 -8.636 1.00 85.00 101 PHE A O 1
ATOM 767 N N . PRO A 1 102 ? 2.116 -9.903 -10.480 1.00 84.94 102 PRO A N 1
ATOM 768 C CA . PRO A 1 102 ? 3.321 -10.717 -10.571 1.00 84.94 102 PRO A CA 1
ATOM 769 C C . PRO A 1 102 ? 4.532 -9.850 -10.951 1.00 84.94 102 PRO A C 1
ATOM 771 O O . PRO A 1 102 ? 4.405 -8.857 -11.665 1.00 84.94 102 PRO A O 1
ATOM 774 N N . LEU A 1 103 ? 5.718 -10.229 -10.472 1.00 80.06 103 LEU A N 1
ATOM 775 C CA . LEU A 1 103 ? 6.969 -9.507 -10.749 1.00 80.06 103 LEU A CA 1
ATOM 776 C C . LEU A 1 103 ? 7.481 -9.777 -12.177 1.00 80.06 103 LEU A C 1
ATOM 778 O O . LEU A 1 103 ? 8.101 -8.916 -12.807 1.00 80.06 103 LEU A O 1
ATOM 782 N N . THR A 1 104 ? 7.175 -10.957 -12.711 1.00 83.81 104 THR A N 1
ATOM 783 C CA . THR A 1 104 ? 7.546 -11.425 -14.051 1.00 83.81 104 THR A CA 1
ATOM 784 C C . THR A 1 104 ? 6.302 -11.794 -14.856 1.00 83.81 104 THR A C 1
ATOM 786 O O . THR A 1 104 ? 5.267 -12.158 -14.298 1.00 83.81 104 THR A O 1
ATOM 789 N N . LYS A 1 105 ? 6.396 -11.699 -16.186 1.00 83.00 105 LYS A N 1
ATOM 790 C CA . LYS A 1 105 ? 5.337 -12.101 -17.122 1.00 83.00 105 LYS A CA 1
ATOM 791 C C . LYS A 1 105 ? 5.093 -13.608 -17.079 1.00 83.00 105 LYS A C 1
ATOM 793 O O . LYS A 1 105 ? 3.950 -14.049 -17.119 1.00 83.00 105 LYS A O 1
ATOM 798 N N . GLU A 1 106 ? 6.168 -14.385 -17.010 1.00 84.44 106 GLU A N 1
ATOM 799 C CA . GLU A 1 106 ? 6.097 -15.830 -16.822 1.00 84.44 106 GLU A CA 1
ATOM 800 C C . GLU A 1 106 ? 5.950 -16.119 -15.331 1.00 84.44 106 GLU A C 1
ATOM 802 O O . GLU A 1 106 ? 6.753 -15.660 -14.516 1.00 84.44 106 GLU A O 1
ATOM 807 N N . VAL A 1 107 ? 4.873 -16.816 -14.975 1.00 81.12 107 VAL A N 1
ATOM 808 C CA . VAL A 1 107 ? 4.479 -17.055 -13.589 1.00 81.12 107 VAL A CA 1
ATOM 809 C C . VAL A 1 107 ? 4.672 -18.530 -13.270 1.00 81.12 107 VAL A C 1
ATOM 811 O O . VAL A 1 107 ? 3.812 -19.355 -13.571 1.00 81.12 107 VAL A O 1
ATOM 814 N N . ASP A 1 108 ? 5.793 -18.834 -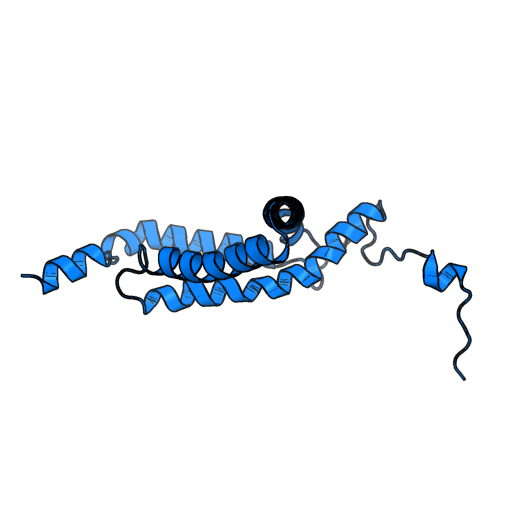12.624 1.00 84.94 108 ASP A N 1
ATOM 815 C CA . ASP A 1 108 ? 6.057 -20.134 -12.011 1.00 84.94 108 ASP A CA 1
ATOM 816 C C . ASP A 1 108 ? 5.832 -20.096 -10.496 1.00 84.94 108 ASP A C 1
ATOM 818 O O . ASP A 1 108 ? 5.723 -19.033 -9.882 1.00 84.94 108 ASP A O 1
ATOM 822 N N . ARG A 1 109 ? 5.787 -21.274 -9.860 1.00 78.56 109 ARG A N 1
ATOM 823 C CA . ARG A 1 109 ? 5.572 -21.403 -8.404 1.00 78.56 109 ARG A CA 1
ATOM 824 C C . ARG A 1 109 ? 6.616 -20.662 -7.571 1.00 78.56 109 ARG A C 1
ATOM 826 O O . ARG A 1 109 ? 6.306 -20.250 -6.462 1.00 78.56 109 ARG A O 1
ATOM 833 N N . GLU A 1 110 ? 7.828 -20.507 -8.091 1.00 80.56 110 GLU A N 1
ATOM 834 C CA . GLU A 1 110 ? 8.914 -19.805 -7.403 1.00 80.56 110 GLU A CA 1
ATOM 835 C C . GLU A 1 110 ? 8.837 -18.280 -7.572 1.00 80.56 110 GLU A C 1
ATOM 837 O O . GLU A 1 110 ? 9.341 -17.545 -6.729 1.00 80.56 110 GLU A O 1
ATOM 842 N N . THR A 1 111 ? 8.191 -17.787 -8.635 1.00 80.19 111 THR A N 1
ATOM 843 C CA . THR A 1 111 ? 8.152 -16.351 -8.985 1.00 80.19 111 THR A CA 1
ATOM 844 C C . THR A 1 111 ? 6.770 -15.720 -8.794 1.00 80.19 111 THR A C 1
ATOM 846 O O . THR A 1 111 ? 6.603 -14.505 -8.924 1.00 80.19 111 THR A O 1
ATOM 849 N N . PHE A 1 112 ? 5.758 -16.526 -8.470 1.00 83.75 112 PHE A N 1
ATOM 850 C CA . PHE A 1 112 ? 4.409 -16.049 -8.206 1.00 83.75 112 PHE A CA 1
ATOM 851 C C . PHE A 1 112 ? 4.366 -15.100 -7.002 1.00 83.75 112 PHE A C 1
ATOM 853 O O . PHE A 1 112 ? 4.931 -15.364 -5.942 1.00 83.75 112 PHE A O 1
ATOM 860 N N . ASN A 1 113 ? 3.630 -13.997 -7.148 1.00 86.19 113 ASN A N 1
ATOM 861 C CA . ASN A 1 113 ? 3.391 -13.079 -6.045 1.00 86.19 113 ASN A CA 1
ATOM 862 C C . ASN A 1 113 ? 2.311 -13.639 -5.099 1.00 86.19 113 ASN A C 1
ATOM 864 O O . ASN A 1 113 ? 1.110 -13.405 -5.274 1.00 86.19 113 ASN A O 1
ATOM 868 N N . PHE A 1 114 ? 2.757 -14.352 -4.061 1.00 85.25 114 PHE A N 1
ATOM 869 C CA . PHE A 1 114 ? 1.890 -14.951 -3.041 1.00 85.25 114 PHE A CA 1
ATOM 870 C C . PHE A 1 114 ? 1.165 -13.938 -2.144 1.00 85.25 114 PHE A C 1
ATOM 872 O O . PHE A 1 114 ? 0.235 -14.335 -1.439 1.00 85.25 114 PHE A O 1
ATOM 879 N N . ALA A 1 115 ? 1.515 -12.645 -2.183 1.00 83.31 115 ALA A N 1
ATOM 880 C CA . ALA A 1 115 ? 0.876 -11.629 -1.345 1.00 83.31 115 ALA A CA 1
ATOM 881 C C . ALA A 1 115 ? -0.638 -11.537 -1.602 1.00 83.31 115 ALA A C 1
ATOM 883 O O . ALA A 1 115 ? -1.422 -11.441 -0.661 1.00 83.31 115 ALA A O 1
ATOM 884 N N . SER A 1 116 ? -1.062 -11.643 -2.867 1.00 84.94 116 SER A N 1
ATOM 885 C CA . SER A 1 116 ? -2.482 -11.626 -3.250 1.00 84.94 116 SER A CA 1
ATOM 886 C C . SER A 1 116 ? -3.271 -12.791 -2.640 1.00 84.94 116 SER A C 1
ATOM 888 O O . SER A 1 116 ? -4.342 -12.593 -2.066 1.00 84.94 116 SER A O 1
ATOM 890 N N . VAL A 1 117 ? -2.714 -14.002 -2.707 1.00 88.81 117 VAL A N 1
ATOM 891 C CA . VAL A 1 117 ? -3.337 -15.223 -2.182 1.00 88.81 117 VAL A CA 1
ATOM 892 C C . VAL A 1 117 ? -3.388 -15.200 -0.660 1.00 88.81 117 VAL A C 1
ATOM 894 O O . VAL A 1 117 ? -4.430 -15.516 -0.088 1.00 88.81 117 VAL A O 1
ATOM 897 N N . MET A 1 118 ? -2.301 -14.794 0.001 1.00 87.94 118 MET A N 1
ATOM 898 C CA . MET A 1 118 ? -2.270 -14.669 1.459 1.00 87.94 118 MET A CA 1
ATOM 899 C C . MET A 1 118 ? -3.285 -13.639 1.956 1.00 87.94 118 MET A C 1
ATOM 901 O O . MET A 1 118 ? -4.050 -13.937 2.870 1.00 87.94 118 MET A O 1
ATOM 905 N N . PHE A 1 119 ? -3.345 -12.463 1.325 1.00 86.38 119 PHE A N 1
ATOM 906 C CA . PHE A 1 119 ? -4.261 -11.395 1.720 1.00 86.38 119 PHE A CA 1
ATOM 907 C C . PHE A 1 119 ? -5.728 -11.831 1.611 1.00 86.38 119 PHE A C 1
ATOM 909 O O . PHE A 1 119 ? -6.485 -11.729 2.577 1.00 86.38 119 PHE A O 1
ATOM 916 N N . VAL A 1 120 ? -6.127 -12.392 0.465 1.00 89.81 120 VAL A N 1
ATOM 917 C CA . VAL A 1 120 ? -7.502 -12.877 0.260 1.00 89.81 120 VAL A CA 1
ATOM 918 C C . VAL A 1 120 ? -7.813 -14.073 1.164 1.00 89.81 120 VAL A C 1
ATOM 920 O O . VAL A 1 120 ? -8.900 -14.139 1.737 1.00 89.81 120 VAL A O 1
ATOM 923 N N . GLY A 1 121 ? -6.868 -15.002 1.329 1.00 93.50 121 GLY A N 1
ATOM 924 C CA . GLY A 1 121 ? -7.040 -16.186 2.169 1.00 93.50 121 GLY A CA 1
ATOM 925 C C . GLY A 1 121 ? -7.267 -15.837 3.638 1.00 93.50 121 GLY A C 1
ATOM 926 O O . GLY A 1 121 ? -8.227 -16.316 4.241 1.00 93.50 121 GLY A O 1
ATOM 927 N N . VAL A 1 122 ? -6.436 -14.957 4.201 1.00 90.19 122 VAL A N 1
ATOM 928 C CA . VAL A 1 122 ? -6.578 -14.502 5.593 1.00 90.19 122 VAL A CA 1
ATOM 929 C C . VAL A 1 122 ? -7.882 -13.731 5.781 1.00 90.19 122 VAL A C 1
ATOM 931 O O . VAL A 1 122 ? -8.606 -14.009 6.735 1.00 90.19 122 VAL A O 1
ATOM 934 N N . LEU A 1 123 ? -8.236 -12.830 4.857 1.00 90.25 123 LEU A N 1
ATOM 935 C CA . LEU A 1 123 ? -9.504 -12.097 4.927 1.00 90.25 123 LEU A CA 1
ATOM 936 C C . LEU A 1 123 ? -10.719 -13.025 4.893 1.00 90.25 123 LEU A C 1
ATOM 938 O O . LEU A 1 123 ? -11.656 -12.827 5.664 1.00 90.25 123 LEU A O 1
ATOM 942 N N . LEU A 1 124 ? -10.706 -14.051 4.040 1.00 95.19 124 LEU A N 1
ATOM 943 C CA . LEU A 1 124 ? -11.785 -15.036 3.980 1.00 95.19 124 LEU A CA 1
ATOM 944 C C . LEU A 1 124 ? -11.893 -15.836 5.279 1.00 95.19 124 LEU A C 1
ATOM 946 O O . LEU A 1 124 ? -12.993 -15.977 5.812 1.00 95.19 124 LEU A O 1
ATOM 950 N N . ILE A 1 125 ? -10.772 -16.327 5.814 1.00 93.75 125 ILE A N 1
ATOM 951 C CA . ILE A 1 125 ? -10.757 -17.079 7.077 1.00 9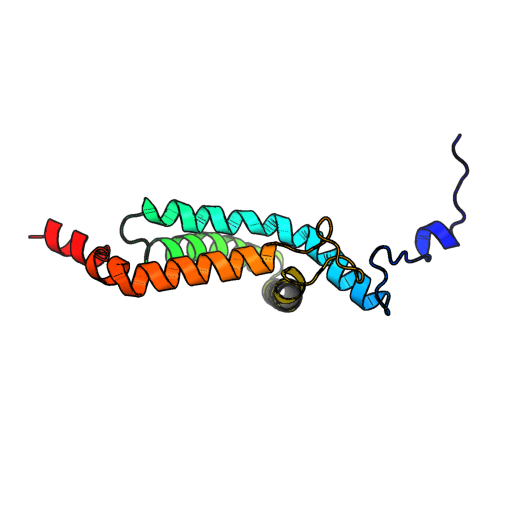3.75 125 ILE A CA 1
ATOM 952 C C . ILE A 1 125 ? -11.261 -16.196 8.226 1.00 93.75 125 ILE A C 1
ATOM 954 O O . ILE A 1 125 ? -12.138 -16.618 8.983 1.00 93.75 125 ILE A O 1
ATOM 958 N N . ALA A 1 126 ? -10.768 -14.960 8.322 1.00 88.50 126 ALA A N 1
ATOM 959 C CA . ALA A 1 126 ? -11.194 -13.995 9.331 1.00 88.50 126 ALA A CA 1
ATOM 960 C C . ALA A 1 126 ? -12.688 -13.665 9.209 1.00 88.50 126 ALA A C 1
ATOM 962 O O . ALA A 1 126 ? -13.400 -13.635 10.213 1.00 88.50 126 ALA A O 1
ATOM 963 N N . PHE A 1 127 ? -13.193 -13.483 7.986 1.00 92.69 127 PHE A N 1
ATOM 964 C CA . PHE A 1 127 ? -14.608 -13.225 7.735 1.00 92.69 127 PHE A CA 1
ATOM 965 C C . PHE A 1 127 ? -15.491 -14.408 8.152 1.00 92.69 127 PHE A C 1
ATOM 967 O O . PHE A 1 127 ? -16.485 -14.223 8.858 1.00 92.69 127 PHE A O 1
ATOM 974 N N . VAL A 1 128 ? -15.112 -15.636 7.781 1.00 94.94 128 VAL A N 1
ATOM 975 C CA . VAL A 1 128 ? -15.832 -16.853 8.192 1.00 94.94 128 VAL A CA 1
ATOM 976 C C . VAL A 1 128 ? -15.832 -16.997 9.713 1.00 94.94 128 VAL A C 1
ATOM 978 O O . VAL A 1 128 ? -16.884 -17.240 10.312 1.00 94.94 128 VAL A O 1
ATOM 981 N N . TYR A 1 129 ? -14.682 -16.807 10.360 1.00 91.00 129 TYR A N 1
ATOM 982 C CA . TYR A 1 129 ? -14.582 -16.837 11.817 1.00 91.00 129 TYR A CA 1
ATOM 983 C C . TYR A 1 129 ? -15.473 -15.771 12.466 1.00 91.00 129 TYR A C 1
ATOM 985 O O . TYR A 1 129 ? -16.215 -16.073 13.402 1.00 91.00 129 TYR A O 1
ATOM 993 N N . TYR A 1 130 ? -15.475 -14.545 11.939 1.00 87.69 130 TYR A N 1
ATOM 994 C CA . TYR A 1 130 ? -16.287 -13.446 12.455 1.00 87.69 130 TYR A CA 1
ATOM 995 C C . TYR A 1 130 ? -17.789 -13.752 12.397 1.00 87.69 130 TYR A C 1
ATOM 997 O O . TYR A 1 130 ? -18.490 -13.611 13.401 1.00 87.69 130 TYR A O 1
ATOM 1005 N N . VAL A 1 131 ? -18.284 -14.229 11.250 1.00 91.06 131 VAL A N 1
ATOM 1006 C CA . VAL A 1 131 ? -19.716 -14.510 11.053 1.00 91.06 131 VAL A CA 1
ATOM 1007 C C . VAL A 1 131 ? -20.193 -15.706 11.888 1.00 91.06 131 VAL A C 1
ATOM 1009 O O . VAL A 1 131 ? -21.349 -15.716 12.330 1.00 91.06 131 VAL A O 1
ATOM 1012 N N . THR A 1 132 ? -19.324 -16.700 12.109 1.00 92.69 132 THR A N 1
ATOM 1013 C CA . THR A 1 132 ? -19.658 -17.936 12.843 1.00 92.69 132 THR A CA 1
ATOM 1014 C C . THR A 1 132 ? -19.510 -17.807 14.356 1.00 92.69 132 THR A C 1
ATOM 1016 O O . THR A 1 132 ? -20.343 -18.338 15.083 1.00 92.69 132 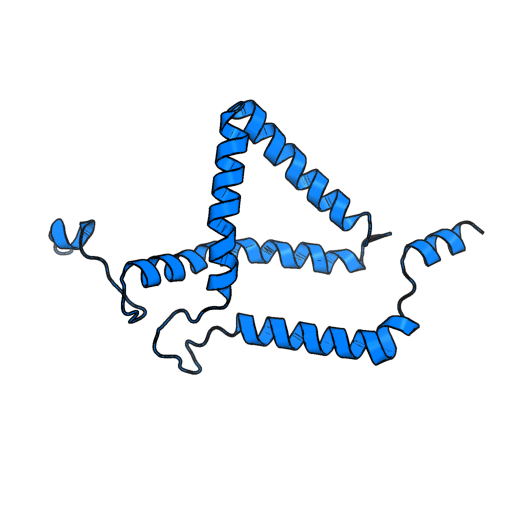THR A O 1
ATOM 1019 N N . ARG A 1 133 ? -18.459 -17.138 14.840 1.00 85.00 133 ARG A N 1
ATOM 1020 C CA . ARG A 1 133 ? -18.071 -17.124 16.263 1.00 85.00 133 ARG A CA 1
ATOM 1021 C C . ARG A 1 133 ? -17.647 -15.749 16.759 1.00 85.00 133 ARG A C 1
ATOM 1023 O O . ARG A 1 133 ? -17.989 -15.378 17.878 1.00 85.00 133 ARG A O 1
ATOM 1030 N N . GLY A 1 134 ? -16.922 -14.987 15.943 1.00 79.56 134 GLY A N 1
ATOM 1031 C CA . GLY A 1 134 ? -16.357 -13.702 16.352 1.00 79.56 134 GLY A CA 1
ATOM 1032 C C . GLY A 1 134 ? -17.424 -12.711 16.807 1.00 79.56 134 GLY A C 1
ATOM 1033 O O . GLY A 1 134 ? -17.243 -12.081 17.837 1.00 79.56 134 GLY A O 1
ATOM 1034 N N . LYS A 1 135 ? -18.582 -12.646 16.142 1.00 77.75 135 LYS A N 1
ATOM 1035 C CA . LYS A 1 135 ? -19.694 -11.772 16.560 1.00 77.75 135 LYS A CA 1
ATOM 1036 C C . LYS A 1 135 ? -20.269 -12.084 17.953 1.00 77.75 135 LYS A C 1
ATOM 1038 O O . LYS A 1 135 ? -20.921 -11.222 18.527 1.00 77.75 135 LYS A O 1
ATOM 1043 N N . GLU A 1 136 ? -20.088 -13.307 18.459 1.00 78.25 136 GLU A N 1
ATOM 1044 C CA . GLU A 1 136 ? -20.636 -13.761 19.749 1.00 78.25 136 GLU A CA 1
ATOM 1045 C C . GLU A 1 136 ? -19.614 -13.653 20.885 1.00 78.25 136 GLU A C 1
ATOM 1047 O O . GLU A 1 136 ? -19.985 -13.421 22.030 1.00 78.25 136 GLU A O 1
ATOM 1052 N N . VAL A 1 137 ? -18.329 -13.832 20.568 1.00 74.81 137 VAL A N 1
ATOM 1053 C CA . VAL A 1 137 ? -17.218 -13.797 21.535 1.00 74.81 137 VAL A CA 1
ATOM 1054 C C . VAL A 1 137 ? -16.626 -12.389 21.667 1.00 74.81 137 VAL A C 1
ATOM 1056 O O . VAL A 1 137 ? -16.018 -12.065 22.685 1.00 74.81 137 VAL A O 1
ATOM 1059 N N . TYR A 1 138 ? -16.794 -11.541 20.651 1.00 68.88 138 TYR A N 1
ATOM 1060 C CA . TYR A 1 138 ? -16.246 -10.190 20.639 1.00 68.88 138 TYR A CA 1
ATOM 1061 C C . TYR A 1 138 ? -17.083 -9.238 21.499 1.00 68.88 138 TYR A C 1
ATOM 1063 O O . TYR A 1 138 ? -18.045 -8.624 21.033 1.00 68.88 138 TYR A O 1
ATOM 1071 N N . ASP A 1 139 ? -16.674 -9.074 22.755 1.00 64.69 139 ASP A N 1
ATOM 1072 C CA . ASP A 1 139 ? -17.066 -7.925 23.568 1.00 64.69 139 ASP A CA 1
ATOM 1073 C C . ASP A 1 139 ? -16.234 -6.716 23.108 1.00 64.69 139 ASP A C 1
ATOM 1075 O O . ASP A 1 139 ? -15.044 -6.595 23.404 1.00 64.69 139 ASP A O 1
ATOM 1079 N N . GLY A 1 140 ? -16.853 -5.819 22.336 1.00 66.25 140 GLY A N 1
ATOM 1080 C CA . GLY A 1 140 ? -16.197 -4.586 21.903 1.00 66.25 140 GLY A CA 1
ATOM 1081 C C . GLY A 1 140 ? -15.724 -3.780 23.112 1.00 66.25 140 GLY A C 1
ATOM 1082 O O . GLY A 1 140 ? -16.421 -3.701 24.119 1.00 66.25 140 GLY A O 1
ATOM 1083 N N . THR A 1 141 ? -14.554 -3.152 23.027 1.00 59.19 141 THR A N 1
ATOM 1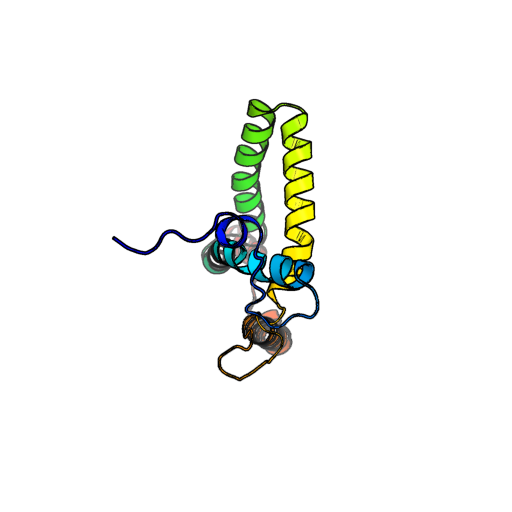084 C CA . THR A 1 141 ? -13.870 -2.577 24.198 1.00 59.19 141 THR A CA 1
ATOM 1085 C C . THR A 1 141 ? -14.701 -1.523 24.959 1.00 59.19 141 THR A C 1
ATOM 1087 O O . THR A 1 141 ? -14.654 -1.453 26.186 1.00 59.19 141 THR A O 1
ATOM 1090 N N . VAL A 1 142 ? -15.615 -0.835 24.262 1.00 57.78 142 VAL A N 1
ATOM 1091 C CA . VAL A 1 142 ? -16.605 0.090 24.851 1.00 57.78 142 VAL A CA 1
ATOM 1092 C C . VAL A 1 142 ? -17.591 -0.612 25.807 1.00 57.78 142 VAL A C 1
ATOM 1094 O O . VAL A 1 142 ? -18.084 0.004 26.756 1.00 57.78 142 VAL A O 1
ATOM 1097 N N . ALA A 1 143 ? -17.898 -1.892 25.582 1.00 61.38 143 ALA A N 1
ATOM 1098 C CA . ALA A 1 143 ? -18.733 -2.706 26.466 1.00 61.38 143 ALA A CA 1
ATOM 1099 C C . ALA A 1 143 ? -17.995 -3.109 27.756 1.00 61.38 143 ALA A C 1
ATOM 1101 O O . ALA A 1 143 ? -18.633 -3.214 28.805 1.00 61.38 143 ALA A O 1
ATOM 1102 N N . LEU A 1 144 ? -16.664 -3.257 27.703 1.00 63.03 144 LEU A N 1
ATOM 1103 C CA . LEU A 1 144 ? -15.823 -3.565 28.866 1.00 63.03 144 LEU A CA 1
ATOM 1104 C C . LEU A 1 144 ? -15.628 -2.335 29.763 1.00 63.03 144 LEU A C 1
ATOM 1106 O O . LEU A 1 144 ? -15.856 -2.427 30.967 1.00 63.03 144 LEU A O 1
ATOM 1110 N N . VAL A 1 145 ? -15.346 -1.156 29.192 1.00 61.38 145 VAL A N 1
ATOM 1111 C CA . VAL A 1 145 ? -15.232 0.097 29.971 1.00 61.38 145 VAL A CA 1
ATOM 1112 C C . VAL A 1 145 ? -16.539 0.426 30.702 1.00 61.38 145 VAL A C 1
ATOM 1114 O O . VAL A 1 145 ? -16.524 0.808 31.867 1.00 61.38 145 VAL A O 1
ATOM 1117 N N . LYS A 1 146 ? -17.703 0.229 30.067 1.00 59.16 146 LYS A N 1
ATOM 1118 C CA . LYS A 1 146 ? -19.008 0.441 30.728 1.00 59.16 146 LYS A CA 1
ATOM 1119 C C . LYS A 1 146 ? -19.323 -0.574 31.833 1.00 59.16 146 LYS A C 1
ATOM 1121 O O . LYS A 1 146 ? -20.179 -0.279 32.666 1.00 59.16 146 LYS A O 1
ATOM 1126 N N . ARG A 1 147 ? -18.692 -1.753 31.825 1.00 60.06 147 ARG A N 1
ATOM 1127 C CA . ARG A 1 147 ? -18.805 -2.753 32.899 1.00 60.06 147 ARG A CA 1
ATOM 1128 C C . ARG A 1 147 ? -17.938 -2.390 34.104 1.00 60.06 147 ARG A C 1
ATOM 1130 O O . ARG A 1 147 ? -18.414 -2.562 35.213 1.00 60.06 147 ARG A O 1
ATOM 1137 N N . ASP A 1 148 ? -16.744 -1.843 33.880 1.00 60.69 148 ASP A N 1
ATOM 1138 C CA . ASP A 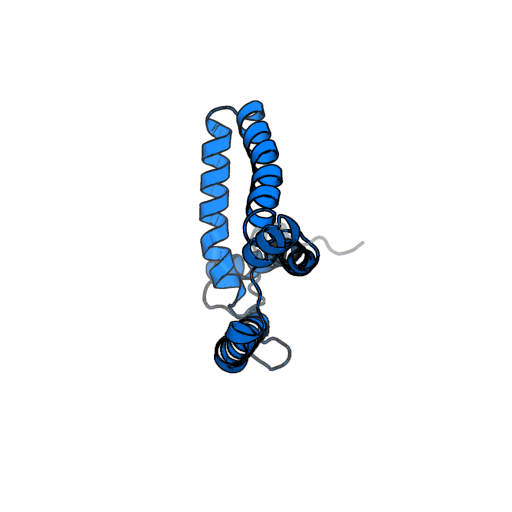1 148 ? -15.807 -1.425 34.941 1.00 60.69 148 ASP A CA 1
ATOM 1139 C C . ASP A 1 148 ? -16.205 -0.105 35.636 1.00 60.69 148 ASP A C 1
ATOM 1141 O O . ASP A 1 148 ? -15.710 0.232 36.705 1.00 60.69 148 ASP A O 1
ATOM 1145 N N . GLN A 1 149 ? -17.100 0.671 35.018 1.00 57.94 149 GLN A N 1
ATOM 1146 C CA . GLN A 1 149 ? -17.650 1.920 35.566 1.00 57.94 149 GLN A CA 1
ATOM 1147 C C . GLN A 1 149 ? -18.947 1.718 36.381 1.00 57.94 149 GLN A C 1
ATOM 1149 O O . GLN A 1 149 ? -19.584 2.704 36.761 1.00 57.94 149 GLN A O 1
ATOM 1154 N N . LYS A 1 150 ? -19.374 0.470 36.607 1.00 48.69 150 LYS A N 1
ATOM 1155 C CA . LYS A 1 150 ? -20.524 0.100 37.448 1.00 48.69 150 LYS A CA 1
ATOM 1156 C C . LYS A 1 150 ? -20.060 -0.601 38.714 1.00 48.69 150 LYS A C 1
ATOM 1158 O O . LYS A 1 150 ? -20.712 -0.353 39.751 1.00 48.69 150 LYS A O 1
#

pLDDT: mean 78.75, std 8.74, range [48.25, 95.19]

Sequence (150 aa):
MAPRAPVDVALFRYTNIGGWDTTGLAALIGMVTPLNVLIGYDCTVHMSEELCDASITLPRAIMWSVAPNACLGILSLGKWGLRINITAFCFVLPLVVFAFFPLTKEVDRETFNFASVMFVGVLLIAFVYYVTRGKEVYDGTVALVKRDQK

Foldseek 3Di:
DPDDDDPCCVPPDQDQPQADPDSVVLVLLVVLVVVVVVCVVVVLLVCLVVDQQSVPVSVVVVCVVVVVVLVVLCVVPPPVSVVVVVVVVVSVVVSVVSNQPFSHPDDDPVRHNCPVVVVVVVVVVVVVCCVPPVVPPDPRSVNVVVVVVD

Organism: Hortaea werneckii (NCBI:txid91943)

Radius of gyration: 22.62 Å; chains: 1; bounding box: 62×48×61 Å

Secondary structure (DSSP, 8-state):
-PPPPPHHHHHT----TT--S-HHHHHHHHTTGGGGGGGHHHHHHHGGGGSTTHHHHHHHHHHHHHHHHHHHHHHHHTHHHHHHHHHHHHHHHHHHHHTTS-SSSS--TTTS-THHHHHHHHHHHHHHHIIIIIHHH---HHHHHHHHT-